Protein 7VOU (pdb70)

Organism: Homo sapiens (NCBI:txid9606)

B-factor: mean 90.28, std 30.19, range [36.57, 185.62]

Solvent-accessible surface area: 5748 Å² total; per-residue (Å²): 159,14,123,70,69,51,32,6,0,0,2,10,1,2,45,107,14,93,96,120,74,30,34,46,56,12,0,38,122,40,1,47,85,116,30,97,102,4,109,171,114,104,183,32,12,25,82,35,0,107,110,32,4,88,127,40,145,35,12,72,116,53,85,32,171,84,54,47,160,153,206,33,48,33,38,23,28,38,112,77,33,79,115,104,157,81

Sequence (86 aa):
KPPYSYVALIAMAIRES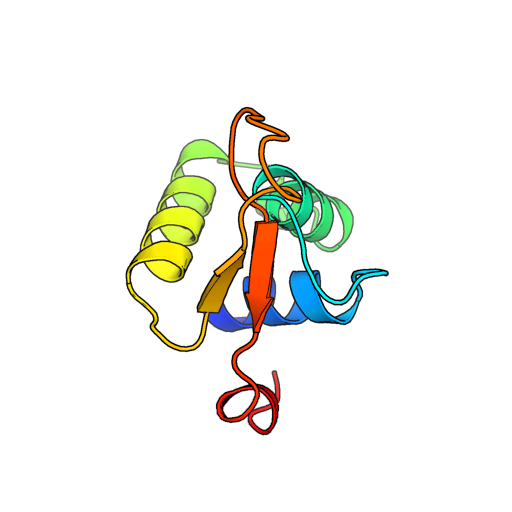AEKRLTLSGIYQYIIAKFPFYEKNKKGWQNSIRHNLSLNECFIKVPREGGGERKGNYWTLDPACEDMFE

Nearest PDB structures (foldseek):
  7vou-assembly1_C  TM=1.012E+00  e=6.320E-17  Homo sapiens
  7cby-assembly1_C  TM=9.600E-01  e=2.818E-12  Homo sapiens
  7yzf-assembly1_C  TM=9.707E-01  e=2.930E-11  Homo sapiens
  7vox-assembly2_B  TM=9.705E-01  e=5.004E-11  Homo sapiens
  1vtn-assembly1_C  TM=9.359E-01  e=5.004E-11  unclassified

Structure (mmCIF, N/CA/C/O backbone):
data_7VOU
#
_entry.id   7VOU
#
_cell.length_a   47.987
_cell.length_b   47.987
_cell.length_c   164.414
_cell.angle_alpha   90.000
_cell.angle_beta   90.000
_cell.angle_gamma   90.000
#
_symmetry.space_group_name_H-M   'P 41 21 2'
#
loop_
_entity.id
_entity.type
_entity.pdbx_description
1 polymer "DNA (5'-D(*AP*CP*TP*TP*GP*TP*TP*TP*AP*CP*AP*TP*TP*TP*TP*G)-3')"
2 polymer "DNA (5'-D(*CP*AP*AP*AP*AP*TP*GP*TP*AP*AP*AP*CP*AP*AP*GP*T)-3')"
3 polymer 'Forkhead box protein L2'
#
loop_
_atom_site.group_PDB
_atom_site.id
_atom_site.type_symbol
_atom_site.label_atom_id
_atom_site.label_alt_id
_atom_site.label_comp_id
_atom_site.label_asym_id
_atom_site.label_entity_id
_atom_site.label_seq_id
_atom_site.pdbx_PDB_ins_code
_atom_site.Cartn_x
_atom_site.Cartn_y
_atom_site.Cartn_z
_atom_site.occupancy
_atom_site.B_iso_or_equiv
_atom_site.auth_seq_id
_atom_site.auth_comp_id
_atom_site.auth_asym_id
_atom_site.auth_atom_id
_atom_site.pdbx_PDB_model_num
ATOM 651 N N . LYS C 3 17 ? -19.766 -28.285 10.802 1.00 97.06 181 LYS C N 1
ATOM 652 C CA . LYS C 3 17 ? -18.360 -27.975 10.527 1.00 81.87 181 LYS C CA 1
ATOM 653 C C . LYS C 3 17 ? -17.960 -28.588 9.228 1.00 77.36 181 LYS C C 1
ATOM 654 O O . LYS C 3 17 ? -18.185 -29.761 9.029 1.00 79.75 181 LYS C O 1
ATOM 660 N N . PRO C 3 18 ? -17.335 -27.812 8.349 1.00 80.04 182 PRO C N 1
ATOM 661 C CA . PRO C 3 18 ? -16.851 -28.383 7.099 1.00 80.93 182 PRO C CA 1
ATOM 662 C C . PRO C 3 18 ? -15.785 -29.429 7.360 1.00 85.40 182 PRO C C 1
ATOM 663 O O . PRO C 3 18 ? -15.081 -29.387 8.388 1.00 91.62 182 PRO C O 1
ATOM 667 N N . PRO C 3 19 ? -15.661 -30.398 6.477 1.00 85.11 183 PRO C N 1
ATOM 668 C CA . PRO C 3 19 ? -14.739 -31.527 6.665 1.00 86.17 183 PRO C CA 1
ATOM 669 C C . PRO C 3 19 ? -13.390 -31.331 5.957 1.00 85.03 183 PRO C C 1
ATOM 670 O O . PRO C 3 19 ? -12.937 -32.185 5.192 1.00 95.67 183 PRO C O 1
ATOM 674 N N . TYR C 3 20 ? -12.758 -30.201 6.193 1.00 84.67 184 TYR C N 1
ATOM 675 C CA . TYR C 3 20 ? -11.492 -29.877 5.556 1.00 81.38 184 TYR C CA 1
ATOM 676 C C . TYR C 3 20 ? -10.484 -29.513 6.633 1.00 78.68 184 TYR C C 1
ATOM 677 O O . TYR C 3 20 ? -10.833 -28.836 7.611 1.00 72.14 184 TYR C O 1
ATOM 686 N N . SER C 3 21 ? -9.247 -29.978 6.463 1.00 66.40 185 SER C N 1
ATOM 687 C CA . SER C 3 21 ? -8.163 -29.562 7.347 1.00 66.34 185 SER C CA 1
ATOM 688 C C . SER C 3 21 ? -7.800 -28.105 7.076 1.00 67.62 185 SER C C 1
ATOM 689 O O . SER C 3 21 ? -7.961 -27.611 5.954 1.00 78.43 185 SER C O 1
ATOM 692 N N . TYR C 3 22 ? -7.303 -27.415 8.113 1.00 59.36 186 TYR C N 1
ATOM 693 C CA . TYR C 3 22 ? -6.926 -26.014 7.952 1.00 57.91 186 TYR C CA 1
ATOM 694 C C . TYR C 3 22 ? -5.938 -25.834 6.808 1.00 62.01 186 TYR C C 1
ATOM 695 O O . TYR C 3 22 ? -5.981 -24.822 6.086 1.00 60.38 186 TYR C O 1
ATOM 704 N N . VAL C 3 23 ? -5.028 -26.807 6.629 1.00 68.16 187 VAL C N 1
ATOM 705 C CA . VAL C 3 23 ? -4.095 -26.749 5.502 1.00 68.25 187 VAL C CA 1
ATOM 706 C C . VAL C 3 23 ? -4.862 -26.856 4.191 1.00 68.37 187 VAL C C 1
ATOM 707 O O . VAL C 3 23 ? -4.585 -26.129 3.229 1.00 72.31 187 VAL C O 1
ATOM 711 N N . ALA C 3 24 ? -5.878 -27.714 4.150 1.00 68.28 188 ALA C N 1
ATOM 712 C CA . ALA C 3 24 ? -6.719 -27.794 2.959 1.00 78.16 188 ALA C CA 1
ATOM 713 C C . ALA C 3 24 ? -7.503 -26.497 2.706 1.00 71.16 188 ALA C C 1
ATOM 714 O O . ALA C 3 24 ? -7.724 -26.128 1.552 1.00 72.91 188 ALA C O 1
ATOM 716 N N . LEU C 3 25 ? -7.954 -25.800 3.753 1.00 69.32 189 LEU C N 1
ATOM 717 C CA . LEU C 3 25 ? -8.711 -24.571 3.511 1.00 67.77 189 LEU C CA 1
ATOM 718 C C . LEU C 3 25 ? -7.819 -23.464 2.994 1.00 73.75 189 LEU C C 1
ATOM 719 O O . LEU C 3 25 ? -8.216 -22.694 2.117 1.00 79.31 189 LEU C O 1
ATOM 724 N N . ILE C 3 26 ? -6.606 -23.375 3.515 1.00 66.58 190 ILE C N 1
ATOM 725 C CA . ILE C 3 26 ? -5.661 -22.411 2.971 1.00 63.24 190 ILE C CA 1
ATOM 726 C C . ILE C 3 26 ? -5.325 -22.740 1.529 1.00 72.84 190 ILE C C 1
ATOM 727 O O . ILE C 3 26 ? -5.321 -21.859 0.662 1.00 77.15 190 ILE C O 1
ATOM 732 N N . ALA C 3 27 ? -5.038 -24.011 1.244 1.00 73.18 191 ALA C N 1
ATOM 733 C CA . ALA C 3 27 ? -4.744 -24.419 -0.126 1.00 73.70 191 ALA C CA 1
ATOM 734 C C . ALA C 3 27 ? -5.899 -24.094 -1.048 1.00 74.83 191 ALA C C 1
ATOM 735 O O . ALA C 3 27 ? -5.71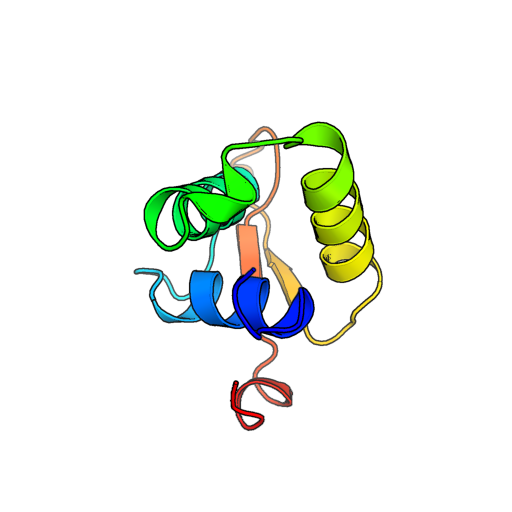8 -23.521 -2.128 1.00 83.32 191 ALA C O 1
ATOM 737 N N . MET C 3 28 ? -7.097 -24.446 -0.630 1.00 74.25 192 MET C N 1
ATOM 738 C CA . MET C 3 28 ? -8.257 -24.208 -1.455 1.00 78.11 192 MET C CA 1
ATOM 739 C C . MET C 3 28 ? -8.469 -22.708 -1.680 1.00 79.05 192 MET C C 1
ATOM 740 O O . MET C 3 28 ? -8.763 -22.293 -2.809 1.00 90.70 192 MET C O 1
ATOM 745 N N . ALA C 3 29 ? -8.248 -21.867 -0.643 1.00 74.17 193 ALA C N 1
ATOM 746 C CA . ALA C 3 29 ? -8.370 -20.413 -0.814 1.00 73.88 193 ALA C CA 1
ATOM 747 C C . ALA C 3 29 ? -7.341 -19.857 -1.808 1.00 83.55 193 ALA C C 1
ATOM 748 O O . ALA C 3 29 ? -7.644 -18.934 -2.578 1.00 86.20 193 ALA C O 1
ATOM 750 N N . ILE C 3 30 ? -6.111 -20.388 -1.788 1.00 83.64 194 ILE C N 1
ATOM 751 C CA . ILE C 3 30 ? -5.053 -19.915 -2.680 1.00 80.40 194 ILE C CA 1
ATOM 752 C C . ILE C 3 30 ? -5.270 -20.359 -4.132 1.00 87.32 194 ILE C C 1
ATOM 753 O O . ILE C 3 30 ? -4.888 -19.641 -5.067 1.00 96.08 194 ILE C O 1
ATOM 758 N N . ARG C 3 31 ? -5.837 -21.551 -4.356 1.00 88.18 195 ARG C N 1
ATOM 759 C CA . ARG C 3 31 ? -6.036 -22.030 -5.730 1.00 94.18 195 ARG C CA 1
ATOM 760 C C . ARG C 3 31 ? -7.188 -21.317 -6.435 1.00 102.99 195 ARG C C 1
ATOM 761 O O . ARG C 3 31 ? -7.060 -20.938 -7.607 1.00 107.32 195 ARG C O 1
ATOM 769 N N . GLU C 3 32 ? -8.344 -21.173 -5.751 1.00 97.91 196 GLU C N 1
ATOM 770 C CA . GLU C 3 32 ? -9.468 -20.406 -6.293 1.00 100.55 196 GLU C CA 1
ATOM 771 C C . GLU C 3 32 ? -9.113 -18.941 -6.466 1.00 106.20 196 GLU C C 1
ATOM 772 O O . GLU C 3 32 ? -9.833 -18.219 -7.168 1.00 110.51 196 GLU C O 1
ATOM 778 N N . SER C 3 33 ? -8.042 -18.486 -5.821 1.00 101.80 197 SER C N 1
ATOM 779 C CA . SER C 3 33 ? -7.609 -17.109 -5.975 1.00 101.96 197 SER C CA 1
ATOM 780 C C . SER C 3 33 ? -7.240 -16.834 -7.424 1.00 105.79 197 SER C C 1
ATOM 781 O O . SER C 3 33 ? -6.892 -17.738 -8.195 1.00 108.07 197 SER C O 1
ATOM 784 N N . ALA C 3 34 ? -7.356 -15.566 -7.799 1.00 107.40 198 ALA C N 1
ATOM 785 C CA . ALA C 3 34 ? -7.025 -15.185 -9.159 1.00 105.68 198 ALA C CA 1
ATOM 786 C C . ALA C 3 34 ? -5.559 -15.470 -9.448 1.00 107.49 198 ALA C C 1
ATOM 787 O O . ALA C 3 34 ? -5.230 -16.326 -10.280 1.00 107.65 198 ALA C O 1
ATOM 789 N N . GLU C 3 35 ? -4.652 -14.793 -8.705 1.00 107.32 199 GLU C N 1
ATOM 790 C CA . GLU C 3 35 ? -3.205 -14.699 -8.964 1.00 112.58 199 GLU C CA 1
ATOM 791 C C . GLU C 3 35 ? -2.430 -16.004 -8.469 1.00 103.04 199 GLU C C 1
ATOM 792 O O . GLU C 3 35 ? -1.185 -16.103 -8.437 1.00 103.84 199 GLU C O 1
ATOM 798 N N . LYS C 3 36 ? -3.222 -17.003 -8.072 1.00 95.21 200 LYS C N 1
ATOM 799 C CA . LYS C 3 36 ? -2.734 -18.179 -7.349 1.00 90.07 200 LYS C CA 1
ATOM 800 C C . LYS C 3 36 ? -1.927 -17.780 -6.104 1.00 85.95 200 LYS C C 1
ATOM 801 O O . LYS C 3 36 ? -1.016 -18.502 -5.674 1.00 85.49 200 LYS C O 1
ATOM 807 N N . ARG C 3 37 ? -2.294 -16.634 -5.514 1.00 92.50 201 ARG C N 1
ATOM 808 C CA . ARG C 3 37 ? -1.728 -16.128 -4.269 1.00 90.31 201 ARG C CA 1
ATOM 809 C C . ARG C 3 37 ? -2.816 -15.384 -3.505 1.00 90.32 201 ARG C C 1
ATOM 810 O O . ARG C 3 37 ? -3.838 -14.994 -4.074 1.00 96.35 201 ARG C O 1
ATOM 818 N N . LEU C 3 38 ? -2.591 -15.185 -2.206 1.00 92.74 202 LEU C N 1
ATOM 819 C CA . LEU C 3 38 ? -3.549 -14.470 -1.370 1.00 81.16 202 LEU C CA 1
ATOM 820 C C . LEU C 3 38 ? -2.874 -13.849 -0.162 1.00 77.94 202 LEU C C 1
ATOM 821 O O . LEU C 3 38 ? -2.072 -14.494 0.520 1.00 79.90 202 LEU C O 1
ATOM 826 N N . THR C 3 39 ? -3.244 -12.605 0.112 1.00 77.87 203 THR C N 1
ATOM 827 C CA . THR C 3 39 ? -3.007 -12.013 1.411 1.00 78.49 203 THR C CA 1
ATOM 828 C C . THR C 3 39 ? -3.665 -12.863 2.498 1.00 75.19 203 THR C C 1
ATOM 829 O O . THR C 3 39 ? -4.479 -13.756 2.224 1.00 77.24 203 THR C O 1
ATOM 833 N N . LEU C 3 40 ? -3.272 -12.610 3.750 1.00 71.71 204 LEU C N 1
ATOM 834 C CA . LEU C 3 40 ? -3.916 -13.312 4.857 1.00 70.89 204 LEU C CA 1
ATOM 835 C C . LEU C 3 40 ? -5.419 -13.074 4.863 1.00 77.05 204 LEU C C 1
ATOM 836 O O . LEU C 3 40 ? -6.214 -14.025 4.872 1.00 79.08 204 LEU C O 1
ATOM 841 N N . SER C 3 41 ? -5.830 -11.804 4.839 1.00 77.51 205 SER C N 1
ATOM 842 C CA . SER C 3 41 ? -7.260 -11.511 4.885 1.00 79.83 205 SER C CA 1
ATOM 843 C C . SER C 3 41 ? -7.991 -12.081 3.670 1.00 75.34 205 SER C C 1
ATOM 844 O O . SER C 3 41 ? -9.202 -12.309 3.739 1.00 75.20 205 SER C O 1
ATOM 847 N N . GLY C 3 42 ? -7.277 -12.352 2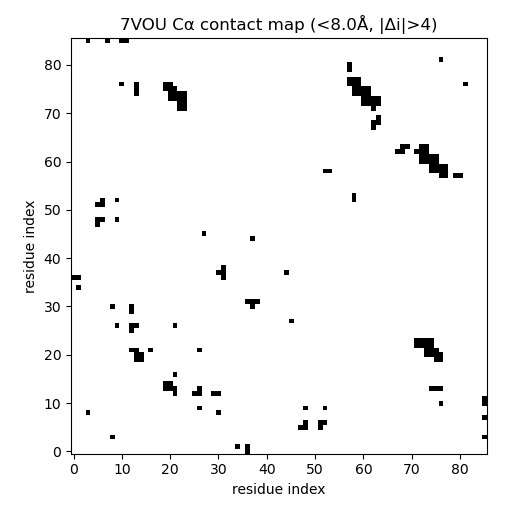.576 1.00 78.29 206 GLY C N 1
ATOM 848 C CA . GLY C 3 42 ? -7.890 -13.076 1.470 1.00 75.48 206 GLY C CA 1
ATOM 849 C C . GLY C 3 42 ? -8.255 -14.497 1.846 1.00 74.27 206 GLY C C 1
ATOM 850 O O . GLY C 3 42 ? -9.360 -14.968 1.563 1.00 80.45 206 GLY C O 1
ATOM 851 N N . ILE C 3 43 ? -7.338 -15.200 2.509 1.00 75.80 207 ILE C N 1
ATOM 852 C CA . ILE C 3 43 ? -7.666 -16.534 2.993 1.00 70.43 207 ILE C CA 1
ATOM 853 C C . ILE C 3 43 ? -8.853 -16.463 3.939 1.00 67.91 207 ILE C C 1
ATOM 854 O O . ILE C 3 43 ? -9.797 -17.262 3.844 1.00 66.69 207 ILE C O 1
ATOM 859 N N . TYR C 3 44 ? -8.816 -15.511 4.878 1.00 59.78 208 TYR C N 1
ATOM 860 C CA . TYR C 3 44 ? -9.890 -15.411 5.859 1.00 58.45 208 TYR C CA 1
ATOM 861 C C . TYR C 3 44 ? -11.230 -15.235 5.160 1.00 71.12 208 TYR C C 1
ATOM 862 O O . TYR C 3 44 ? -12.193 -15.956 5.443 1.00 72.23 208 TYR C O 1
ATOM 871 N N . GLN C 3 45 ? -11.311 -14.252 4.246 1.00 70.43 209 GLN C N 1
ATOM 872 C CA . GLN C 3 45 ? -12.583 -13.955 3.596 1.00 69.70 209 GLN C CA 1
ATOM 873 C C . GLN C 3 45 ? -13.068 -15.165 2.813 1.00 71.45 209 GLN C C 1
ATOM 874 O O . GLN C 3 45 ? -14.268 -15.473 2.826 1.00 80.40 209 GLN C O 1
ATOM 880 N N . TYR C 3 46 ? -12.157 -15.854 2.103 1.00 72.25 210 TYR C N 1
ATOM 881 C CA . TYR C 3 46 ? -12.589 -17.010 1.322 1.00 73.21 210 TYR C CA 1
ATOM 882 C C . TYR C 3 46 ? -13.237 -18.040 2.240 1.00 72.21 210 TYR C C 1
ATOM 883 O O . TYR C 3 46 ? -14.334 -18.555 1.948 1.00 71.57 210 TYR C O 1
ATOM 892 N N . ILE C 3 47 ? -12.588 -18.303 3.383 1.00 70.91 211 ILE C N 1
ATOM 893 C CA . ILE C 3 47 ? -13.092 -19.294 4.313 1.00 67.57 211 ILE C CA 1
ATOM 894 C C . ILE C 3 47 ? -14.418 -18.840 4.909 1.00 66.95 211 ILE C C 1
ATOM 895 O O . ILE C 3 47 ? -15.343 -19.646 5.070 1.00 70.45 211 ILE C O 1
ATOM 900 N N . ILE C 3 48 ? -14.552 -17.544 5.217 1.00 59.14 212 ILE C N 1
ATOM 901 C CA . ILE C 3 48 ? -15.757 -17.071 5.904 1.00 61.05 212 ILE C CA 1
ATOM 902 C C . ILE C 3 48 ? -16.955 -17.010 4.948 1.00 70.30 212 ILE C C 1
ATOM 903 O O . ILE C 3 48 ? -18.090 -17.304 5.341 1.00 78.12 212 ILE C O 1
ATOM 908 N N . ALA C 3 49 ? -16.728 -16.619 3.685 1.00 71.04 213 ALA C N 1
ATOM 909 C CA . ALA C 3 49 ? -17.788 -16.651 2.677 1.00 74.60 213 ALA C CA 1
ATOM 910 C C . ALA C 3 49 ? -18.209 -18.085 2.352 1.00 74.20 213 ALA C C 1
ATOM 911 O O . ALA C 3 49 ? -19.391 -18.438 2.502 1.00 78.59 213 ALA C O 1
ATOM 913 N N . LYS C 3 50 ? -17.237 -18.938 1.950 1.00 68.68 214 LYS C N 1
ATOM 914 C CA . LYS C 3 50 ? -17.518 -20.322 1.540 1.00 72.46 214 LYS C CA 1
ATOM 915 C C . LYS C 3 50 ? -18.210 -21.118 2.651 1.00 78.22 214 LYS C C 1
ATOM 916 O O . LYS C 3 50 ? -19.106 -21.919 2.379 1.00 82.36 214 LYS C O 1
ATOM 922 N N . PHE C 3 51 ? -17.815 -20.926 3.908 1.00 78.21 215 PHE C N 1
ATOM 923 C CA . PHE C 3 51 ? -18.407 -21.681 5.019 1.00 73.66 215 PHE C CA 1
ATOM 924 C C . PHE C 3 51 ? -18.860 -20.734 6.107 1.00 80.66 215 PHE C C 1
ATOM 925 O O . PHE C 3 51 ? -18.006 -20.175 6.824 1.00 83.97 215 PHE C O 1
ATOM 933 N N . PRO C 3 52 ? -20.167 -20.524 6.274 1.00 79.90 216 PRO C N 1
ATOM 934 C CA . PRO C 3 52 ? -20.632 -19.676 7.381 1.00 81.18 216 PRO C CA 1
ATOM 935 C C . PRO C 3 52 ? -20.322 -20.269 8.734 1.00 82.30 216 PRO C C 1
ATOM 936 O O . PRO C 3 52 ? -20.383 -19.548 9.740 1.00 83.92 216 PRO C O 1
ATOM 940 N N . PHE C 3 53 ? -19.969 -21.555 8.785 1.00 79.56 217 PHE C N 1
ATOM 941 C CA . PHE C 3 53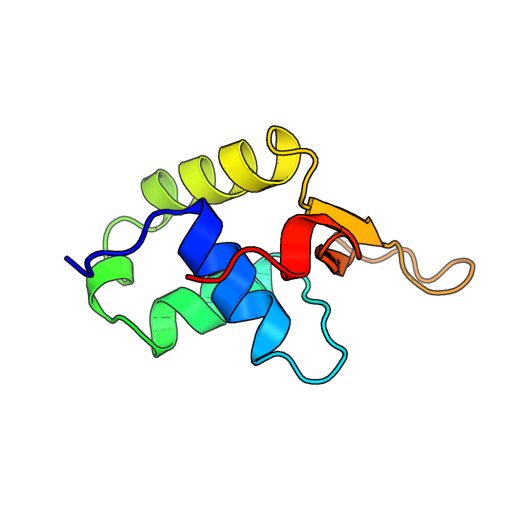 ? -19.504 -22.152 10.038 1.00 80.22 217 PHE C CA 1
ATOM 942 C C . PHE C 3 53 ? -18.363 -21.347 10.659 1.00 81.73 217 PHE C C 1
ATOM 943 O O . PHE C 3 53 ? -18.360 -21.099 11.870 1.00 83.83 217 PHE C O 1
ATOM 951 N N . TYR C 3 54 ? -17.397 -20.900 9.842 1.00 82.68 218 TYR C N 1
ATOM 952 C CA . TYR C 3 54 ? -16.265 -20.136 10.363 1.00 76.27 218 TYR C CA 1
ATOM 953 C C . TYR C 3 54 ? -16.594 -18.657 10.563 1.00 74.57 218 TYR C C 1
ATOM 954 O O . TYR C 3 54 ? -15.676 -17.868 10.814 1.00 73.74 218 TYR C O 1
ATOM 963 N N . GLU C 3 55 ? -17.878 -18.279 10.469 1.00 76.74 219 GLU C N 1
ATOM 964 C CA . GLU C 3 55 ? -18.314 -16.937 10.859 1.00 78.84 219 GLU C CA 1
ATOM 965 C C . GLU C 3 55 ? -18.241 -16.736 12.380 1.00 79.24 219 GLU C C 1
ATOM 966 O O . GLU C 3 55 ? -18.019 -15.609 12.846 1.00 78.67 219 GLU C O 1
ATOM 972 N N . LYS C 3 56 ? -18.404 -17.806 13.163 1.00 71.54 220 LYS C N 1
ATOM 973 C CA . L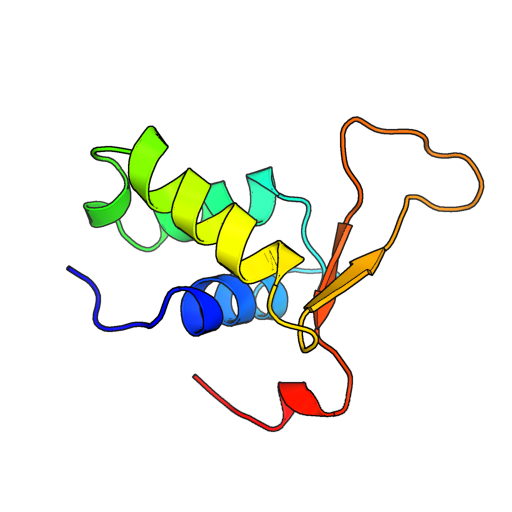YS C 3 56 ? -18.295 -17.742 14.606 1.00 75.22 220 LYS C CA 1
ATOM 974 C C . LYS C 3 56 ? -16.890 -18.126 15.060 1.00 80.64 220 LYS C C 1
ATOM 975 O O . LYS C 3 56 ? -16.226 -18.969 14.444 1.00 77.36 220 LYS C O 1
ATOM 981 N N . ASN C 3 57 ? -16.448 -17.455 16.139 1.00 82.41 221 ASN C N 1
ATOM 982 C CA . ASN C 3 57 ? -15.178 -17.671 16.847 1.00 75.21 221 ASN C CA 1
ATOM 983 C C . ASN C 3 57 ? -13.976 -17.471 15.915 1.00 67.37 221 ASN C C 1
ATOM 984 O O . ASN C 3 57 ? -13.096 -18.326 15.777 1.00 66.64 221 ASN C O 1
ATOM 989 N N . LYS C 3 58 ? -13.944 -16.290 15.282 1.00 66.88 222 LYS C N 1
ATOM 990 C CA . LYS C 3 58 ? -12.898 -16.009 14.300 1.00 62.77 222 LYS C CA 1
ATOM 991 C C . LYS C 3 58 ? -11.521 -16.016 14.946 1.00 61.33 222 LYS C C 1
ATOM 992 O O . LYS C 3 58 ? -10.552 -16.464 14.322 1.00 66.99 222 LYS C O 1
ATOM 998 N N . LYS C 3 59 ? -11.424 -15.563 16.203 1.00 60.23 223 LYS C N 1
ATOM 999 C CA . LYS C 3 59 ? -10.113 -15.409 16.829 1.00 66.73 223 LYS C CA 1
ATOM 1000 C C . LYS C 3 59 ? -9.389 -16.759 16.929 1.00 64.15 223 LYS C C 1
ATOM 1001 O O . LYS C 3 59 ? -8.218 -16.876 16.512 1.00 66.70 223 LYS C O 1
ATOM 1007 N N . GLY C 3 60 ? -10.106 -17.814 17.351 1.00 64.88 224 GLY C N 1
ATOM 1008 C CA . GLY C 3 60 ? -9.479 -19.129 17.508 1.00 59.34 224 GLY C CA 1
ATOM 1009 C C . GLY C 3 60 ? -9.030 -19.771 16.197 1.00 60.89 224 GLY C C 1
ATOM 1010 O O . GLY C 3 60 ? -7.874 -20.223 16.063 1.00 64.60 224 GLY C O 1
ATOM 1011 N N . TRP C 3 61 ? -9.939 -19.843 15.201 1.00 57.76 225 TRP C N 1
ATOM 1012 C CA . TRP C 3 61 ? -9.529 -20.576 14.015 1.00 52.82 225 TRP C CA 1
ATOM 1013 C C . TRP C 3 61 ? -8.582 -19.745 13.170 1.00 54.11 225 TRP C C 1
ATOM 1014 O O . TRP C 3 61 ? -7.766 -20.311 12.450 1.00 60.14 225 TRP C O 1
ATOM 1025 N N . GLN C 3 62 ? -8.635 -18.406 13.267 1.00 55.03 226 GLN C N 1
ATOM 1026 C CA . GLN C 3 62 ? -7.673 -17.574 12.537 1.00 56.95 226 GLN C CA 1
ATOM 1027 C C . GLN C 3 62 ? -6.277 -17.640 13.174 1.00 61.20 226 GLN C C 1
ATOM 1028 O O . GLN C 3 62 ? -5.262 -17.530 12.467 1.00 67.31 226 GLN C O 1
ATOM 1034 N N . ASN C 3 63 ? -6.189 -17.876 14.491 1.00 64.25 227 ASN C N 1
ATOM 1035 C CA . ASN C 3 63 ? -4.902 -18.291 15.056 1.00 61.72 227 ASN C CA 1
ATOM 1036 C C . ASN C 3 63 ? -4.452 -19.632 14.453 1.00 55.37 227 ASN C C 1
ATOM 1037 O O . ASN C 3 63 ? -3.286 -19.790 14.082 1.00 59.64 227 ASN C O 1
ATOM 1042 N N . SER C 3 64 ? -5.351 -20.635 14.395 1.00 57.10 228 SER C N 1
ATOM 1043 C CA . SER C 3 64 ? -4.952 -21.921 13.809 1.00 57.56 228 SER C CA 1
ATOM 1044 C C . SER C 3 64 ? -4.482 -21.742 12.363 1.00 60.16 228 SER C C 1
ATOM 1045 O O . SER C 3 64 ? -3.587 -22.460 11.891 1.00 52.98 228 SER C O 1
ATOM 1048 N N . ILE C 3 65 ? -5.074 -20.778 11.652 1.00 64.42 229 ILE C N 1
ATOM 1049 C CA . ILE C 3 65 ? -4.707 -20.515 10.266 1.00 57.81 229 ILE C CA 1
ATOM 1050 C C . ILE C 3 65 ? -3.313 -19.890 10.200 1.00 62.69 229 ILE C C 1
ATOM 1051 O O . ILE C 3 65 ? -2.491 -20.282 9.377 1.00 65.81 229 ILE C O 1
ATOM 1056 N N . ARG C 3 66 ? -3.004 -18.935 11.078 1.00 62.72 230 ARG C N 1
ATOM 1057 C CA . ARG C 3 66 ? -1.645 -18.393 11.089 1.00 62.46 230 ARG C CA 1
ATOM 1058 C C . ARG C 3 66 ? -0.631 -19.452 11.490 1.00 62.99 230 ARG C C 1
ATOM 1059 O O . ARG C 3 66 ? 0.460 -19.534 10.910 1.00 70.37 230 ARG C O 1
ATOM 1067 N N . HIS C 3 67 ? -0.967 -20.258 12.496 1.00 53.12 231 HIS C N 1
ATOM 1068 C CA . HIS C 3 67 ? -0.090 -21.345 12.906 1.00 58.29 231 HIS C CA 1
ATOM 1069 C C . HIS C 3 67 ? 0.189 -22.285 11.731 1.00 61.21 231 HIS C C 1
ATOM 1070 O O . HIS C 3 67 ? 1.349 -22.596 11.429 1.00 58.18 231 HIS C O 1
ATOM 1077 N N . ASN C 3 68 ? -0.859 -22.697 11.007 1.00 57.68 232 ASN C N 1
ATOM 1078 C CA . ASN C 3 68 ? -0.640 -23.592 9.883 1.00 60.76 232 ASN C CA 1
ATOM 1079 C C . ASN C 3 68 ? 0.136 -22.916 8.770 1.00 66.24 232 ASN C C 1
ATOM 1080 O O . ASN C 3 68 ? 0.985 -23.545 8.127 1.00 76.12 232 ASN C O 1
ATOM 1085 N N . LEU C 3 69 ? -0.124 -21.635 8.535 1.00 67.08 233 LEU C N 1
ATOM 1086 C CA . LEU C 3 69 ? 0.528 -20.926 7.429 1.00 70.94 233 LEU C CA 1
ATOM 1087 C C . LEU C 3 69 ? 2.015 -20.751 7.691 1.00 76.80 233 LEU C C 1
ATOM 1088 O O . LEU C 3 69 ? 2.842 -20.958 6.799 1.00 84.72 233 LEU C O 1
ATOM 1093 N N . SER C 3 70 ? 2.371 -20.388 8.917 1.00 63.87 234 SER C N 1
ATOM 1094 C CA . SER C 3 70 ? 3.773 -20.270 9.290 1.00 69.72 234 SER C CA 1
ATOM 1095 C C . SER C 3 70 ? 4.460 -21.636 9.288 1.00 71.75 234 SER C C 1
ATOM 1096 O O . SER C 3 70 ? 5.496 -21.823 8.648 1.00 80.86 234 SER C O 1
ATOM 1099 N N . LEU C 3 71 ? 3.866 -22.615 9.960 1.00 67.48 235 LEU C N 1
ATOM 1100 C CA . LEU C 3 71 ? 4.541 -23.865 10.288 1.00 72.48 235 L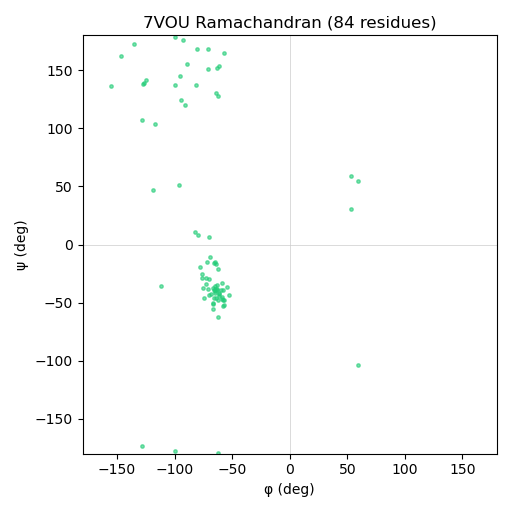EU C CA 1
ATOM 1101 C C . LEU C 3 71 ? 4.656 -24.815 9.100 1.00 78.40 235 LEU C C 1
ATOM 1102 O O . LEU C 3 71 ? 5.584 -25.620 9.056 1.00 81.67 235 LEU C O 1
ATOM 1107 N N . ASN C 3 72 ? 3.736 -24.772 8.142 1.00 83.20 236 ASN C N 1
ATOM 1108 C CA . ASN C 3 72 ? 3.730 -25.746 7.053 1.00 87.08 236 ASN C CA 1
ATOM 1109 C C . ASN C 3 72 ? 4.559 -25.200 5.900 1.00 92.34 236 ASN C C 1
ATOM 1110 O O . ASN C 3 72 ? 4.230 -24.149 5.337 1.00 92.82 236 ASN C O 1
ATOM 1115 N N . GLU C 3 73 ? 5.615 -25.929 5.529 1.00 92.05 237 GLU C N 1
ATOM 1116 C CA . GLU C 3 73 ? 6.523 -25.448 4.496 1.00 99.31 237 GLU C CA 1
ATOM 1117 C C . GLU C 3 73 ? 5.909 -25.485 3.103 1.00 98.85 237 GLU C C 1
ATOM 1118 O O . GLU C 3 73 ? 6.448 -24.845 2.196 1.00 104.27 237 GLU C O 1
ATOM 1124 N N . CYS C 3 74 ? 4.796 -26.195 2.910 1.00 102.82 238 CYS C N 1
ATOM 1125 C CA . CYS C 3 74 ? 4.155 -26.233 1.602 1.00 101.44 238 CYS C CA 1
ATOM 1126 C C . CYS C 3 74 ? 3.614 -24.874 1.201 1.00 90.82 238 CYS C C 1
ATOM 1127 O O . CYS C 3 74 ? 3.302 -24.666 0.027 1.00 96.19 238 CYS C O 1
ATOM 1130 N N . PHE C 3 75 ? 3.482 -23.961 2.154 1.00 89.41 239 PHE C N 1
ATOM 1131 C CA . PHE C 3 75 ? 3.044 -22.599 1.917 1.00 85.57 239 PHE C CA 1
ATOM 1132 C C . PHE C 3 75 ? 4.274 -21.708 1.888 1.00 89.70 239 PHE C C 1
ATOM 1133 O O . PHE C 3 75 ? 5.188 -21.885 2.703 1.00 95.20 239 PHE C O 1
ATOM 1141 N N . ILE C 3 76 ? 4.311 -20.768 0.935 1.00 81.74 240 ILE C N 1
ATOM 1142 C CA . ILE C 3 76 ? 5.468 -19.898 0.739 1.00 87.25 240 ILE C CA 1
ATOM 1143 C C . ILE C 3 76 ? 4.996 -18.452 0.796 1.00 89.53 240 ILE C C 1
ATOM 1144 O O . ILE C 3 76 ? 3.910 -18.136 0.297 1.00 95.14 240 ILE C O 1
ATOM 1149 N N . LYS C 3 77 ? 5.808 -17.574 1.409 1.00 86.46 241 LYS C N 1
ATOM 1150 C CA . LYS C 3 77 ? 5.480 -16.157 1.604 1.00 85.41 241 LYS C CA 1
ATOM 1151 C C . LYS C 3 77 ? 6.051 -15.297 0.480 1.00 94.62 241 LYS C C 1
ATOM 1152 O O . LYS C 3 77 ? 7.269 -15.276 0.292 1.00 105.68 241 LYS C O 1
ATOM 1158 N N . VAL C 3 78 ? 5.198 -14.524 -0.200 1.00 101.79 242 VAL C N 1
ATOM 1159 C CA . VAL C 3 78 ? 5.586 -13.704 -1.359 1.00 104.81 242 VAL C CA 1
ATOM 1160 C C . VAL C 3 78 ? 5.393 -12.215 -1.076 1.00 113.37 242 VAL C C 1
ATOM 1161 O O . VAL C 3 78 ? 4.258 -11.740 -1.135 1.00 115.27 242 VAL C O 1
ATOM 1165 N N . PRO C 3 79 ? 6.459 -11.414 -0.807 1.00 113.50 243 PRO C N 1
ATOM 1166 C CA . PRO C 3 79 ? 6.259 -9.970 -0.563 1.00 118.12 243 PRO C CA 1
ATOM 1167 C C . PRO C 3 79 ? 5.668 -9.229 -1.762 1.00 129.58 243 PRO C C 1
ATOM 1168 O O . PRO C 3 79 ? 5.389 -9.843 -2.797 1.00 130.42 243 PRO C O 1
ATOM 1172 N N . ARG C 3 80 ? 5.465 -7.916 -1.645 1.00 132.64 244 ARG C N 1
ATOM 1173 C CA . ARG C 3 80 ? 5.031 -7.115 -2.790 1.00 144.36 244 ARG C CA 1
ATOM 1174 C C . ARG C 3 80 ? 6.181 -6.978 -3.794 1.00 159.21 244 ARG C C 1
ATOM 1175 O O . ARG C 3 80 ? 7.332 -7.310 -3.496 1.00 165.08 244 ARG C O 1
ATOM 1183 N N . GLU C 3 81 ? 5.874 -6.486 -5.001 1.00 129.25 245 GLU C N 1
ATOM 1184 C CA . GLU C 3 81 ? 6.931 -6.277 -5.997 1.00 140.03 245 GLU C CA 1
ATOM 1185 C C . GLU C 3 81 ? 7.926 -5.228 -5.515 1.00 153.04 245 GLU C C 1
ATOM 1186 O O . GLU C 3 81 ? 7.527 -4.127 -5.123 1.00 153.95 245 GLU C O 1
ATOM 1192 N N . GLY C 3 82 ? 9.226 -5.543 -5.584 1.00 163.08 246 GLY C N 1
ATOM 1193 C CA . GLY C 3 82 ? 10.228 -4.552 -5.221 1.00 175.74 246 GLY C CA 1
ATOM 1194 C C . GLY C 3 82 ? 10.076 -4.058 -3.792 1.00 178.38 246 GLY C C 1
ATOM 1195 O O . GLY C 3 82 ? 10.477 -4.743 -2.842 1.00 175.80 246 GLY C O 1
ATOM 1196 N N . GLY C 3 83 ? 9.527 -2.845 -3.641 1.00 182.85 247 GLY C N 1
ATOM 1197 C CA . GLY C 3 83 ? 9.202 -2.257 -2.347 1.00 180.91 247 GLY C CA 1
ATOM 1198 C C . GLY C 3 83 ? 7.739 -1.923 -2.053 1.00 177.67 247 GLY C C 1
ATOM 1199 O O . GLY C 3 83 ? 7.462 -0.810 -1.596 1.00 181.91 247 GLY C O 1
ATOM 1200 N N . GLY C 3 84 ? 6.793 -2.834 -2.319 1.00 175.51 248 GLY C N 1
ATOM 1201 C CA . GLY C 3 84 ? 5.387 -2.523 -2.073 1.00 168.84 248 GLY C CA 1
ATOM 1202 C C . GLY C 3 84 ? 5.083 -2.187 -0.622 1.00 162.35 248 GLY C C 1
ATOM 1203 O O . GLY C 3 84 ? 4.264 -1.308 -0.343 1.00 165.35 248 GLY C O 1
ATOM 1204 N N . GLU C 3 85 ? 5.709 -2.907 0.317 1.00 177.87 249 GLU C N 1
ATOM 1205 C CA . GLU C 3 85 ? 5.702 -2.630 1.769 1.00 168.91 249 GLU C CA 1
ATOM 1206 C C . GLU C 3 85 ? 4.287 -2.476 2.346 1.00 163.22 249 GLU C C 1
ATOM 1207 O O . GLU C 3 85 ? 3.935 -1.456 2.944 1.00 165.97 249 GLU C O 1
ATOM 1213 N N . ARG C 3 86 ? 3.482 -3.524 2.195 1.00 159.19 250 ARG C N 1
ATOM 1214 C CA . ARG C 3 86 ? 2.116 -3.501 2.699 1.00 156.80 250 ARG C CA 1
ATOM 1215 C C . ARG C 3 86 ? 2.051 -4.249 4.049 1.00 151.35 250 ARG C C 1
ATOM 1216 O O . ARG C 3 86 ? 3.069 -4.716 4.574 1.00 153.53 250 ARG C O 1
ATOM 1224 N N . LYS C 3 87 ? 0.840 -4.353 4.629 1.00 141.90 251 LYS C N 1
ATOM 1225 C CA . LYS C 3 87 ? 0.669 -4.836 6.007 1.00 134.04 251 LYS C CA 1
ATOM 1226 C C . LYS C 3 87 ? 1.174 -6.270 6.174 1.00 131.72 251 LYS C C 1
ATOM 1227 O O . LYS C 3 87 ? 1.833 -6.594 7.172 1.00 125.80 251 LYS C O 1
ATOM 1233 N N . GLY C 3 88 ? 0.874 -7.139 5.204 1.00 132.56 252 GLY C N 1
ATOM 1234 C CA . GLY C 3 88 ? 1.471 -8.457 5.120 1.00 124.84 252 GLY C CA 1
ATOM 1235 C C . GLY C 3 88 ? 2.057 -8.701 3.736 1.00 120.74 252 GLY C C 1
ATOM 1236 O O . GLY C 3 88 ? 2.132 -7.797 2.892 1.00 126.66 252 GLY C O 1
ATOM 1237 N N . ASN C 3 89 ? 2.503 -9.934 3.533 1.00 125.84 253 ASN C N 1
ATOM 1238 C CA . ASN C 3 89 ? 2.906 -10.379 2.214 1.00 109.97 253 ASN C CA 1
ATOM 1239 C C . ASN C 3 89 ? 1.771 -11.186 1.609 1.00 94.19 253 ASN C C 1
ATOM 1240 O O . ASN C 3 89 ? 0.727 -11.391 2.225 1.00 96.17 253 ASN C O 1
ATOM 1245 N N . TYR C 3 90 ? 1.968 -11.639 0.391 1.00 93.58 254 TYR C N 1
ATOM 1246 C CA . TYR C 3 90 ? 1.071 -12.609 -0.191 1.00 89.27 254 TYR C CA 1
ATOM 1247 C C . TYR C 3 90 ? 1.450 -13.987 0.330 1.00 90.58 254 TYR C C 1
ATOM 1248 O O . TYR C 3 90 ? 2.526 -14.178 0.893 1.00 97.43 254 TYR C O 1
ATOM 1257 N N . TRP C 3 91 ? 0.576 -14.970 0.095 1.00 87.45 255 TRP C N 1
ATOM 1258 C CA . TRP C 3 91 ? 0.858 -16.377 0.378 1.00 78.17 255 TRP C CA 1
ATOM 1259 C C . TRP C 3 91 ? 0.588 -17.188 -0.883 1.00 82.91 255 TRP C C 1
ATOM 1260 O O . TRP C 3 91 ? -0.395 -16.930 -1.577 1.00 81.50 255 TRP C O 1
ATOM 1271 N N . THR C 3 92 ? 1.458 -18.151 -1.195 1.00 80.02 256 THR C N 1
ATOM 1272 C CA . THR C 3 92 ? 1.282 -18.998 -2.369 1.00 89.20 256 THR C CA 1
ATOM 1273 C C . THR C 3 92 ? 1.552 -20.446 -2.006 1.00 87.36 256 THR C C 1
ATOM 1274 O O . THR C 3 92 ? 2.032 -20.761 -0.911 1.00 81.91 256 THR C O 1
ATOM 1278 N N . LEU C 3 93 ? 1.271 -21.322 -2.968 1.00 93.96 257 LEU C N 1
ATOM 1279 C CA . LEU C 3 93 ? 1.591 -22.735 -2.859 1.00 100.16 257 LEU C CA 1
ATOM 1280 C C . LEU C 3 93 ? 2.985 -23.030 -3.398 1.00 111.36 257 LEU C C 1
ATOM 1281 O O . LEU C 3 93 ? 3.526 -22.307 -4.237 1.00 115.19 257 LEU C O 1
ATOM 1286 N N . ASP C 3 94 ? 3.555 -24.116 -2.897 1.00 108.07 258 ASP C N 1
ATOM 1287 C CA . ASP C 3 94 ? 4.815 -24.652 -3.374 1.00 122.81 258 ASP C CA 1
ATOM 1288 C C . ASP C 3 94 ? 4.561 -25.482 -4.634 1.00 132.84 258 ASP C C 1
ATOM 1289 O O . ASP C 3 94 ? 3.579 -26.229 -4.699 1.00 137.00 258 ASP C O 1
ATOM 1294 N N . PRO C 3 95 ? 5.399 -25.352 -5.652 1.00 134.99 259 PRO C N 1
ATOM 1295 C CA . PRO C 3 95 ? 5.166 -26.105 -6.896 1.00 138.84 259 PRO C CA 1
ATOM 1296 C C . PRO C 3 95 ? 5.403 -27.610 -6.786 1.00 141.15 259 PRO C C 1
ATOM 1297 O O . PRO C 3 95 ? 5.344 -28.316 -7.798 1.00 148.65 259 PRO C O 1
ATOM 1301 N N . ALA C 3 96 ? 5.660 -28.116 -5.578 1.00 141.75 260 ALA C N 1
ATOM 1302 C CA . ALA C 3 96 ? 5.774 -29.551 -5.323 1.00 145.56 260 ALA C CA 1
ATOM 1303 C C . ALA C 3 96 ? 4.639 -30.092 -4.478 1.00 141.26 260 ALA C C 1
ATOM 1304 O O . ALA C 3 96 ? 4.204 -31.223 -4.689 1.00 141.68 260 ALA C O 1
ATOM 1306 N N . CYS C 3 97 ? 4.159 -29.308 -3.515 1.00 138.75 261 CYS C N 1
ATOM 1307 C CA . CYS C 3 97 ? 3.009 -29.713 -2.721 1.00 142.32 261 CYS C CA 1
ATOM 1308 C C . CYS C 3 97 ? 1.672 -29.526 -3.434 1.00 150.84 261 CYS C C 1
ATOM 1309 O O . CYS C 3 97 ? 0.691 -30.156 -3.018 1.00 151.97 261 CYS C O 1
ATOM 1312 N N . GLU C 3 98 ? 1.600 -28.690 -4.486 1.00 144.84 262 GLU C N 1
ATOM 1313 C CA . GLU C 3 98 ? 0.316 -28.449 -5.150 1.00 145.84 262 GLU C CA 1
ATOM 1314 C C . GLU C 3 98 ? -0.168 -29.677 -5.914 1.00 147.55 262 GLU C C 1
ATOM 1315 O O . GLU C 3 98 ? -1.323 -29.696 -6.362 1.00 146.49 262 GLU C O 1
ATOM 1321 N N . ASP C 3 99 ? 0.690 -30.693 -6.079 1.00 155.57 263 ASP C N 1
ATOM 1322 C CA . ASP C 3 99 ? 0.229 -31.977 -6.594 1.00 157.88 263 ASP C CA 1
ATOM 1323 C C . ASP C 3 99 ? -0.740 -32.633 -5.617 1.00 148.20 263 ASP C C 1
ATOM 1324 O O . ASP C 3 99 ? -1.733 -33.243 -6.031 1.00 147.20 263 ASP C O 1
ATOM 1329 N N . MET C 3 100 ? -0.471 -32.510 -4.316 1.00 160.13 264 MET C N 1
ATOM 1330 C CA . MET C 3 100 ? -1.418 -32.974 -3.308 1.00 155.32 264 MET C CA 1
ATOM 1331 C C . MET C 3 100 ? -2.719 -32.182 -3.440 1.00 154.36 264 MET C C 1
ATOM 1332 O O . MET C 3 100 ? -2.706 -30.946 -3.478 1.00 152.88 264 MET C O 1
ATOM 1337 N N . PHE C 3 101 ? -3.842 -32.896 -3.538 1.00 152.75 265 PHE C N 1
ATOM 1338 C CA . PHE C 3 101 ? -5.153 -32.268 -3.646 1.00 148.46 265 PHE C CA 1
ATOM 1339 C C . PHE C 3 101 ? -5.763 -32.116 -2.244 1.00 141.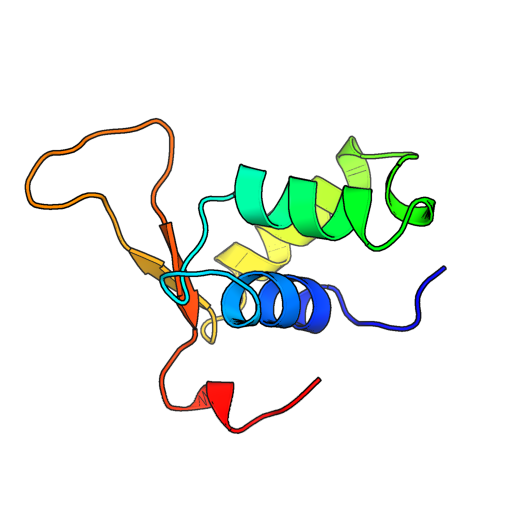41 265 PHE C C 1
ATOM 1340 O O . PHE C 3 1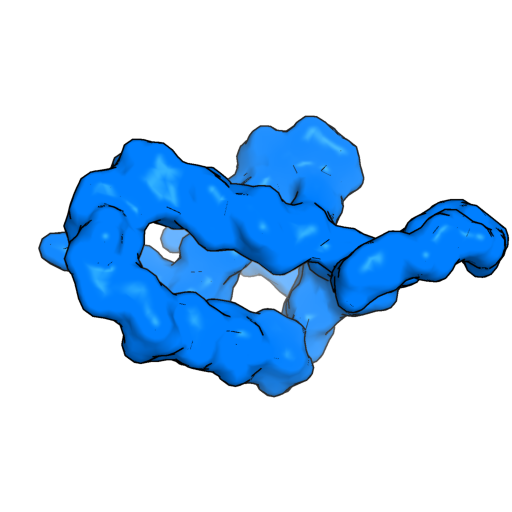01 ? -5.202 -32.543 -1.231 1.00 142.55 265 PHE C O 1
ATOM 1348 N N . GLU C 3 102 ? -6.925 -31.482 -2.199 1.00 143.83 266 GLU C N 1
ATOM 1349 C CA . GLU C 3 102 ? -7.743 -31.377 -0.994 1.00 134.45 266 GLU C CA 1
ATOM 1350 C C . GLU C 3 102 ? -9.013 -32.228 -1.039 1.00 140.47 266 GLU C C 1
ATOM 1351 O O . GLU C 3 102 ? -9.537 -32.623 -0.000 1.00 138.48 266 GLU C O 1
#

Radius of gyration: 12.63 Å; Cα contacts (8 Å, |Δi|>4): 90; chains: 1; bounding box: 31×31×27 Å

GO terms:
  GO:1990837 sequence-specific double-stranded DNA binding (F, IDA)
  GO:0043065 positive regulation of apoptotic process (P, IGI)
  GO:0045892 negative regulation of DNA-templated transcription (P, IDA)
  GO:0031624 ubiquitin conjugating enzyme binding (F, IPI)
  GO:0005654 nucleoplasm (C, TAS)
  GO:0005654 nucleoplasm (C, IDA)
  GO:0005634 nucleus (C, IDA)
  GO:0003677 DNA binding (F, IDA)
  GO:0003677 DNA binding (F, TAS)
  GO:0001541 ovarian follicle development (P, IMP)
  GO:0002074 extraocular skeletal muscle development (P, IMP)
  GO:0043065 positive regulation of apoptotic process (P, IMP)
  GO:0043028 cysteine-type endopeptidase regulator activity involved in apoptotic process (F, IMP)
  GO:0006309 apoptotic DNA fragmentation (P, IMP)
  GO:0005515 protein binding (F, IPI)

InterPro domains:
  IPR001766 Fork head domain [PF00250] (53-139)
  IPR001766 Fork head domain [PR00053] (54-67)
  IPR001766 Fork head domain [PR00053] (75-92)
  IPR001766 Fork head domain [PR00053] (98-115)
  IPR001766 Fork head domain [PS50039] (54-148)
  IPR001766 Fork head domain [SM00339] (52-142)
  IPR018122 Fork head domain conserved site1 [PS00657] (54-67)
  IPR030456 Fork head domain conserved site 2 [PS00658] (98-104)
  IPR036388 Winged helix-like DNA-binding domain superfamily [G3DSA:1.10.10.10] (44-149)
  IPR036390 Winged helix DNA-binding domain superfamily [SSF46785] (53-148)
  IPR047515 Forkhead box protein L2, forkhead domain [cd20028] (54-142)
  IPR050211 Forkhead box domain-containing protein [PTHR11829] (32-339)

Foldseek 3Di:
DDPADLVQLQQVLLCPDDVSKADLVSSVVSCCVVDVVCVPPVVVVSVVNVVCQVVPPQKDWAADPPPPPDPGTIIHGDPVCNVDHD

Secondary structure (DSSP, 8-state):
--S--HHHHHHHHHHHSSSSEE-HHHHHHHHHHH-GGGGS-HHHHHHHHHHHHHH-TTEEEE--STT---SS-EEEE-TTGGGS--